Protein AF-A0A9D6ZSB2-F1 (afdb_monomer_lite)

Secondary structure (DSSP, 8-s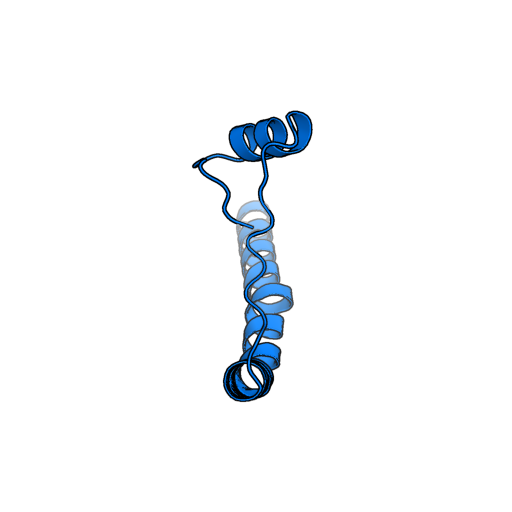tate):
-----SSHHHHHHHHHTT----------HHHHHHHHHHHHHHHHIIIIIHHHHHHHHHHHHHH-

Radius of gyration: 17.8 Å; chains: 1; bounding box: 39×22×45 Å

pLDDT: mean 73.96, std 11.83, range [50.75, 88.12]

Structure (mmCIF, N/CA/C/O backbone):
data_AF-A0A9D6ZSB2-F1
#
_entry.id   AF-A0A9D6ZSB2-F1
#
loop_
_atom_site.group_PDB
_atom_site.id
_atom_site.type_symbol
_atom_site.label_atom_id
_atom_site.label_alt_id
_atom_site.label_comp_id
_atom_site.label_asym_id
_atom_site.label_entity_id
_atom_site.label_seq_id
_atom_site.pdbx_PDB_ins_code
_atom_site.Cartn_x
_atom_site.Cartn_y
_atom_site.Cartn_z
_atom_site.occupancy
_atom_site.B_iso_or_equiv
_atom_site.auth_seq_id
_atom_site.auth_comp_id
_atom_site.auth_asym_id
_atom_site.auth_atom_id
_atom_site.pdbx_PDB_model_num
ATOM 1 N N . THR A 1 1 ? -11.543 2.371 1.777 1.00 50.75 1 THR A N 1
ATOM 2 C CA . THR A 1 1 ? -12.225 3.062 0.666 1.00 50.75 1 THR A CA 1
ATOM 3 C C . THR A 1 1 ? -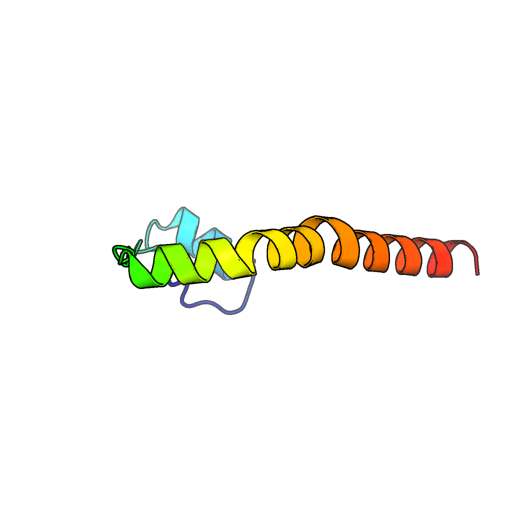12.823 2.014 -0.235 1.00 50.75 1 THR A C 1
ATOM 5 O O . THR A 1 1 ? -12.076 1.336 -0.929 1.00 50.75 1 THR A O 1
ATOM 8 N N . ILE A 1 2 ? -14.133 1.796 -0.144 1.00 51.62 2 ILE A N 1
ATOM 9 C CA . ILE A 1 2 ? -14.817 0.878 -1.056 1.00 51.62 2 ILE A CA 1
ATOM 10 C C . ILE A 1 2 ? -15.129 1.694 -2.301 1.00 51.62 2 ILE A C 1
ATOM 12 O O . ILE A 1 2 ? -15.791 2.725 -2.229 1.00 51.62 2 ILE A O 1
ATOM 16 N N . PHE A 1 3 ? -14.569 1.270 -3.424 1.00 51.66 3 PHE A N 1
ATOM 17 C CA . PHE A 1 3 ? -14.741 1.939 -4.696 1.00 51.66 3 PHE A CA 1
ATOM 18 C C . PHE A 1 3 ? -15.412 0.955 -5.669 1.00 51.66 3 PHE A C 1
ATOM 20 O O . PHE A 1 3 ? -14.793 -0.051 -6.013 1.00 51.66 3 PHE A O 1
ATOM 27 N N . PRO A 1 4 ? -16.675 1.185 -6.078 1.00 54.88 4 PRO A N 1
ATOM 28 C CA . PRO A 1 4 ? -17.462 0.223 -6.855 1.00 54.88 4 PRO A CA 1
ATOM 29 C C . PRO A 1 4 ? -17.174 0.268 -8.369 1.00 54.88 4 PRO A C 1
ATOM 31 O O . PRO A 1 4 ? -18.069 0.031 -9.174 1.00 54.88 4 PRO A O 1
ATOM 34 N N . GLY A 1 5 ? -15.944 0.585 -8.777 1.00 57.72 5 GLY A N 1
ATOM 35 C CA . GLY A 1 5 ? -15.557 0.679 -10.186 1.00 57.72 5 GLY A CA 1
ATOM 36 C C . GLY A 1 5 ? -14.311 -0.133 -10.514 1.00 57.72 5 GLY A C 1
ATOM 37 O O . GLY A 1 5 ? -13.547 -0.533 -9.636 1.00 57.72 5 GLY A O 1
ATOM 38 N N . SER A 1 6 ? -14.111 -0.390 -11.803 1.00 70.75 6 SER A N 1
ATOM 39 C CA . SER A 1 6 ? -13.024 -1.246 -12.300 1.00 70.75 6 SER A CA 1
ATOM 40 C C . SER A 1 6 ? -11.919 -0.453 -13.001 1.00 70.75 6 SER A C 1
ATOM 42 O O . SER A 1 6 ? -10.886 -1.025 -13.345 1.00 70.75 6 SER A O 1
ATOM 44 N N . THR A 1 7 ? -12.123 0.853 -13.220 1.00 71.94 7 THR A N 1
ATOM 45 C CA . THR A 1 7 ? -11.214 1.715 -13.989 1.00 71.94 7 THR A CA 1
ATOM 46 C C . THR A 1 7 ? -10.815 2.991 -13.236 1.00 71.94 7 THR A C 1
ATOM 48 O O . THR A 1 7 ? -11.438 3.381 -12.247 1.00 71.94 7 THR A O 1
ATOM 51 N N . ALA A 1 8 ? -9.752 3.656 -13.707 1.00 69.75 8 ALA A N 1
ATOM 52 C CA . ALA A 1 8 ? -9.265 4.918 -13.141 1.00 69.75 8 ALA A CA 1
ATOM 53 C C . ALA A 1 8 ? -10.252 6.084 -13.343 1.00 69.75 8 ALA A C 1
ATOM 55 O O . ALA A 1 8 ? -10.382 6.941 -12.468 1.00 69.75 8 ALA A O 1
ATOM 56 N N . ASP A 1 9 ? -10.984 6.086 -14.458 1.00 69.19 9 ASP A N 1
ATOM 57 C CA . ASP A 1 9 ? -12.000 7.101 -14.753 1.00 69.19 9 ASP A CA 1
ATOM 58 C C . ASP A 1 9 ? -13.205 6.976 -13.823 1.00 69.19 9 ASP A C 1
ATOM 60 O O . ASP A 1 9 ? -13.737 7.978 -13.341 1.00 69.19 9 ASP A O 1
ATOM 64 N N . ASP A 1 10 ? -13.591 5.742 -13.497 1.00 64.19 10 ASP A N 1
ATOM 65 C CA . ASP A 1 10 ? -14.654 5.491 -12.533 1.00 64.19 10 ASP A CA 1
ATOM 66 C C . ASP A 1 10 ? -14.264 6.056 -11.147 1.00 64.19 10 ASP A C 1
ATOM 68 O O . ASP A 1 10 ? -15.116 6.594 -10.436 1.00 64.19 10 ASP A O 1
ATOM 72 N N . LEU A 1 11 ? -12.978 5.970 -10.770 1.00 63.28 11 LEU A N 1
ATOM 73 C CA . LEU A 1 11 ? -12.460 6.476 -9.492 1.00 63.28 11 LEU A CA 1
ATOM 74 C C . LEU A 1 11 ? -12.487 8.001 -9.455 1.00 63.28 11 LEU A C 1
ATOM 76 O O . LEU A 1 11 ? -12.965 8.589 -8.485 1.00 63.28 11 LEU A O 1
ATOM 80 N N . LEU A 1 12 ? -12.034 8.644 -10.531 1.00 66.94 12 LEU A N 1
ATOM 81 C CA . LEU A 1 12 ? -12.115 10.095 -10.699 1.00 66.94 12 LEU A CA 1
ATOM 82 C C . LEU A 1 12 ? -13.561 10.598 -10.626 1.00 66.94 12 LEU A C 1
ATOM 84 O O . LEU A 1 12 ? -13.831 11.606 -9.968 1.00 66.94 12 LEU A O 1
ATOM 88 N N . ARG A 1 13 ? -14.499 9.878 -11.250 1.00 67.25 13 ARG A N 1
ATOM 89 C CA . ARG A 1 13 ? -15.929 10.200 -11.202 1.00 67.25 13 ARG A CA 1
ATOM 90 C C . ARG A 1 13 ? -16.502 10.057 -9.789 1.00 67.25 13 ARG A C 1
ATOM 92 O O . ARG A 1 13 ? -17.113 11.004 -9.304 1.00 67.25 13 ARG A O 1
ATOM 99 N N . ALA A 1 14 ? -16.236 8.954 -9.088 1.00 65.81 14 ALA A N 1
ATOM 100 C CA . ALA A 1 14 ? -16.727 8.740 -7.719 1.00 65.81 14 ALA A CA 1
ATOM 101 C C . ALA A 1 14 ? -16.150 9.735 -6.694 1.00 65.81 14 ALA A C 1
ATOM 103 O O . ALA A 1 14 ? -16.830 10.123 -5.739 1.00 65.81 14 ALA A O 1
ATOM 104 N N . LEU A 1 15 ? -14.910 10.191 -6.901 1.00 68.00 15 LEU A N 1
ATOM 105 C CA . LEU A 1 15 ? -14.309 11.268 -6.110 1.00 68.00 15 LEU A CA 1
ATOM 106 C C . LEU A 1 15 ? -14.988 12.616 -6.388 1.00 68.00 15 LEU A C 1
ATOM 108 O O . LEU A 1 15 ? -15.272 13.368 -5.455 1.00 68.00 15 LEU A O 1
ATOM 112 N N . LYS A 1 16 ? -15.291 12.912 -7.659 1.00 73.06 16 LYS A N 1
ATOM 113 C CA . LYS A 1 16 ? -15.982 14.143 -8.075 1.00 73.06 16 LYS A CA 1
ATOM 114 C C . LYS A 1 16 ? -17.425 14.199 -7.566 1.00 73.06 16 LYS A C 1
ATOM 116 O O . LYS A 1 16 ? -17.890 15.259 -7.157 1.00 73.06 16 LYS A O 1
ATOM 121 N N . GLU A 1 17 ? -18.108 13.059 -7.554 1.00 77.00 17 GLU A N 1
ATOM 122 C CA . GLU A 1 17 ? -19.497 12.911 -7.103 1.00 77.00 17 GLU A CA 1
ATOM 123 C C . GLU A 1 17 ? -19.631 12.787 -5.577 1.00 77.00 17 GLU A C 1
ATOM 125 O O . GLU A 1 17 ? -20.744 12.784 -5.060 1.00 77.00 17 GLU A O 1
ATOM 130 N N . LYS A 1 18 ? -18.512 12.717 -4.837 1.00 64.56 18 LYS A N 1
ATOM 131 C CA . LYS A 1 18 ? -18.473 12.534 -3.3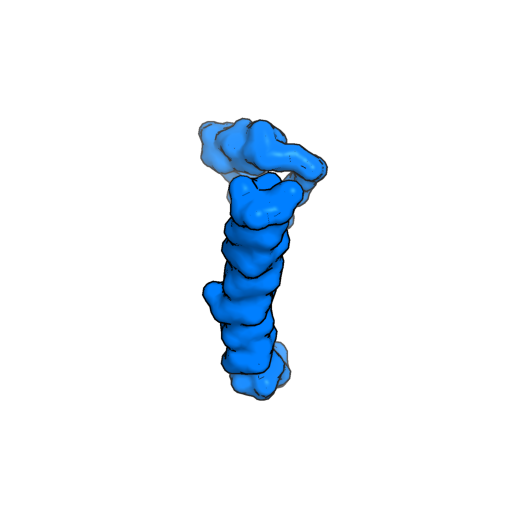71 1.00 64.56 18 LYS A CA 1
ATOM 132 C C . LYS A 1 18 ? -19.264 11.313 -2.877 1.00 64.56 18 LYS A C 1
ATOM 134 O O . LYS A 1 18 ? -19.618 11.232 -1.706 1.00 64.56 18 LYS A O 1
ATOM 139 N N . THR A 1 19 ? -19.499 10.341 -3.751 1.00 60.31 19 THR A N 1
ATOM 140 C CA . THR A 1 19 ? -20.207 9.083 -3.463 1.00 60.31 19 THR A CA 1
ATOM 141 C C . THR A 1 19 ? -19.297 8.039 -2.820 1.00 60.31 19 THR A C 1
ATOM 143 O O . THR A 1 19 ? -19.717 6.922 -2.529 1.00 60.31 19 THR A O 1
ATOM 146 N N . THR A 1 20 ? -18.038 8.398 -2.569 1.00 58.44 20 THR A N 1
ATOM 147 C CA . THR A 1 20 ? -17.066 7.525 -1.921 1.00 58.44 20 THR A CA 1
ATOM 148 C C . THR A 1 20 ? -17.358 7.467 -0.421 1.00 58.44 20 THR A C 1
ATOM 150 O O . THR A 1 20 ? -17.062 8.409 0.313 1.00 58.44 20 THR A O 1
ATOM 153 N N . THR A 1 21 ? -17.923 6.360 0.055 1.00 52.22 21 THR A N 1
ATOM 154 C CA . THR A 1 21 ? -18.057 6.103 1.490 1.00 52.22 21 THR A CA 1
ATOM 155 C C . THR A 1 21 ? -16.716 5.625 2.047 1.00 52.22 21 THR A C 1
ATOM 157 O O . THR A 1 21 ? -16.093 4.670 1.565 1.00 52.22 21 THR A O 1
ATOM 160 N N . VAL A 1 22 ? -16.226 6.315 3.078 1.00 53.00 22 VAL A N 1
ATOM 161 C CA . VAL A 1 22 ? -15.119 5.803 3.886 1.00 53.00 22 VAL A CA 1
ATOM 162 C C . VAL A 1 22 ? -15.731 4.829 4.874 1.00 53.00 22 VAL A C 1
ATOM 164 O O . VAL A 1 22 ? -16.067 5.199 5.993 1.00 53.00 22 VAL A O 1
ATOM 167 N N . ASP A 1 23 ? -15.910 3.584 4.443 1.00 51.56 23 ASP A N 1
ATOM 168 C CA . ASP A 1 23 ? -16.131 2.500 5.391 1.00 51.56 23 ASP A CA 1
ATOM 169 C C . ASP A 1 23 ? -14.811 2.312 6.151 1.00 51.56 23 ASP A C 1
ATOM 171 O O . ASP A 1 23 ? -13.818 1.789 5.628 1.00 51.56 23 ASP A O 1
ATOM 175 N N . GLY A 1 24 ? -14.739 2.943 7.321 1.00 52.16 24 GLY A N 1
ATOM 176 C CA . GLY A 1 24 ? -13.566 2.974 8.176 1.00 52.16 24 GLY A CA 1
ATOM 177 C C . GLY A 1 24 ? -13.643 1.826 9.162 1.00 52.16 24 GLY A C 1
ATOM 178 O O . GLY A 1 24 ? -14.251 1.964 10.217 1.00 52.16 24 GLY A O 1
ATOM 179 N N . HIS A 1 25 ? -13.020 0.696 8.831 1.00 65.06 25 HIS A N 1
ATOM 180 C CA . HIS A 1 25 ? -12.782 -0.353 9.819 1.00 65.06 25 HIS A CA 1
ATOM 181 C C . HIS A 1 25 ? -11.887 0.205 10.928 1.00 65.06 25 HIS A C 1
ATOM 183 O O . HIS A 1 25 ? -10.765 0.643 10.656 1.00 65.06 25 HIS A O 1
ATOM 189 N N . TYR A 1 26 ? -12.370 0.199 12.170 1.00 64.88 26 TYR A N 1
ATOM 190 C CA . TYR A 1 26 ? -11.533 0.535 13.315 1.00 64.88 26 TYR A CA 1
ATOM 191 C C . TYR A 1 26 ? -10.572 -0.617 13.569 1.00 64.88 26 TYR A C 1
ATOM 193 O O . TYR A 1 26 ? -10.976 -1.711 13.959 1.00 64.88 26 TYR A O 1
ATOM 201 N N . TRP A 1 27 ? -9.287 -0.359 13.344 1.00 70.00 27 TRP A N 1
ATOM 202 C CA . TRP A 1 27 ? -8.264 -1.382 13.479 1.00 70.00 27 TRP A CA 1
ATOM 203 C C . TRP A 1 27 ? -8.134 -1.822 14.932 1.00 70.00 27 TRP A C 1
ATOM 205 O O . TRP A 1 27 ? -7.852 -1.030 15.836 1.00 70.00 27 TRP A O 1
ATOM 215 N N . THR A 1 28 ? -8.309 -3.117 15.153 1.00 83.00 28 THR A N 1
ATOM 216 C CA . THR A 1 28 ? -8.074 -3.735 16.450 1.00 83.00 28 THR A CA 1
ATOM 217 C C . THR A 1 28 ? -6.572 -3.807 16.740 1.00 83.00 28 THR A C 1
ATOM 219 O O . THR A 1 28 ? -5.723 -3.779 15.844 1.00 83.00 28 THR A O 1
ATOM 222 N N . ARG A 1 29 ? -6.206 -3.953 18.021 1.00 84.44 29 ARG A N 1
ATOM 223 C CA . ARG A 1 29 ? -4.797 -4.130 18.423 1.00 84.44 29 ARG A CA 1
ATOM 224 C C . ARG A 1 29 ? -4.122 -5.318 17.730 1.00 84.44 29 ARG A C 1
ATOM 226 O O . ARG A 1 29 ? -2.940 -5.228 17.411 1.00 84.44 29 ARG A O 1
ATOM 233 N N . ALA A 1 30 ? -4.854 -6.408 17.502 1.00 84.00 30 ALA A N 1
ATOM 234 C CA . ALA A 1 30 ? -4.320 -7.600 16.848 1.00 84.00 30 ALA A CA 1
ATOM 235 C C . ALA A 1 30 ? -3.982 -7.335 15.373 1.00 84.00 30 ALA A C 1
ATOM 237 O O . ALA A 1 30 ? -2.912 -7.712 14.899 1.00 84.00 30 ALA A O 1
ATOM 238 N N . GLU A 1 31 ? -4.853 -6.617 14.664 1.00 75.81 31 GLU A N 1
ATOM 239 C CA . GLU A 1 31 ? -4.625 -6.232 13.268 1.00 75.81 31 GLU A CA 1
ATOM 240 C C . GLU A 1 31 ? -3.457 -5.258 13.144 1.00 75.81 31 GLU A C 1
ATOM 242 O O . GLU A 1 31 ? -2.607 -5.424 12.273 1.00 75.81 31 GLU A O 1
ATOM 247 N N . MET A 1 32 ? -3.347 -4.307 14.075 1.00 80.69 32 MET A N 1
ATOM 248 C CA . MET A 1 32 ? -2.194 -3.411 14.167 1.00 80.69 32 MET A CA 1
ATOM 249 C C . MET A 1 32 ? -0.877 -4.164 14.367 1.00 80.69 32 MET A C 1
ATOM 251 O O . MET A 1 32 ? 0.116 -3.849 13.715 1.00 80.69 32 MET A O 1
ATOM 255 N N . GLN A 1 33 ? -0.849 -5.175 15.240 1.00 86.38 33 GLN A N 1
ATOM 256 C CA . GLN A 1 33 ? 0.345 -5.998 15.462 1.00 86.38 33 GLN A CA 1
ATOM 257 C C . GLN A 1 33 ? 0.705 -6.836 14.235 1.00 86.38 33 GLN A C 1
ATOM 259 O O . GLN A 1 33 ? 1.882 -6.949 13.884 1.00 86.38 33 GLN A O 1
ATOM 264 N N . TYR A 1 34 ? -0.298 -7.395 13.557 1.00 83.50 34 TYR A N 1
ATOM 265 C CA . TYR A 1 34 ? -0.092 -8.104 12.301 1.00 83.50 34 TYR A CA 1
ATOM 266 C C . TYR A 1 34 ? 0.503 -7.171 11.238 1.00 83.50 34 TYR A C 1
ATOM 268 O O . TYR A 1 34 ? 1.551 -7.476 10.668 1.00 83.50 34 TYR A O 1
ATOM 276 N 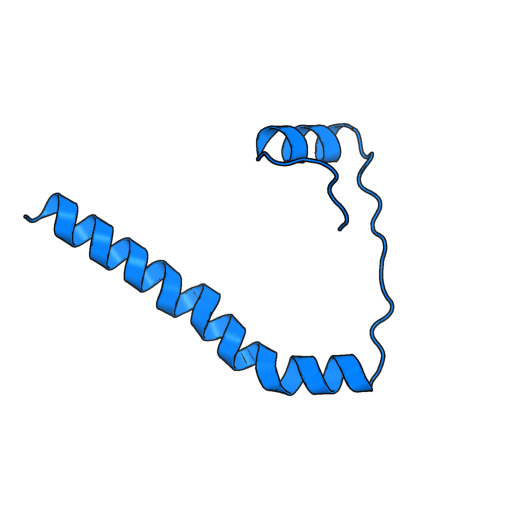N . LEU A 1 35 ? -0.095 -5.996 11.036 1.00 81.06 35 LEU A N 1
ATOM 277 C CA . LEU A 1 35 ? 0.373 -4.989 10.085 1.00 81.06 35 LEU A CA 1
ATOM 278 C C . LEU A 1 35 ? 1.762 -4.453 10.424 1.00 81.06 35 LEU A C 1
ATOM 280 O O . LEU A 1 35 ? 2.570 -4.283 9.519 1.00 81.06 35 LEU A O 1
ATOM 284 N N . ALA A 1 36 ? 2.094 -4.253 11.698 1.00 80.88 36 ALA A N 1
ATOM 285 C CA . ALA A 1 36 ? 3.443 -3.862 12.105 1.00 80.88 36 ALA A CA 1
ATOM 286 C C . ALA A 1 36 ? 4.496 -4.916 11.720 1.00 80.88 36 ALA A C 1
ATOM 288 O O . ALA A 1 36 ? 5.632 -4.570 11.396 1.00 80.88 36 ALA A O 1
ATOM 289 N N . ARG A 1 37 ? 4.117 -6.201 11.702 1.00 88.12 37 ARG A N 1
ATOM 290 C CA . ARG A 1 37 ? 5.006 -7.301 11.314 1.00 88.12 37 ARG A CA 1
ATOM 291 C C . ARG A 1 37 ? 5.226 -7.385 9.801 1.00 88.12 37 ARG A C 1
ATOM 293 O O . ARG A 1 37 ? 6.350 -7.638 9.376 1.00 88.12 37 ARG A O 1
ATOM 300 N N . VAL A 1 38 ? 4.181 -7.213 8.989 1.00 81.44 38 VAL A N 1
ATOM 301 C CA . VAL A 1 38 ? 4.276 -7.367 7.518 1.00 81.44 38 VAL A CA 1
ATOM 302 C C . VAL A 1 38 ? 4.505 -6.053 6.770 1.00 81.44 38 VAL A C 1
ATOM 304 O O . VAL A 1 38 ? 5.103 -6.048 5.693 1.00 81.44 38 VAL A O 1
ATOM 307 N N . GLY A 1 39 ? 4.089 -4.936 7.359 1.00 80.12 39 GLY A N 1
ATOM 308 C CA . GLY A 1 39 ? 4.087 -3.603 6.765 1.00 80.12 39 GLY A CA 1
ATOM 309 C C . GLY A 1 39 ? 5.449 -3.160 6.236 1.00 80.12 39 GLY A C 1
ATOM 310 O O . GLY A 1 39 ? 5.520 -2.779 5.069 1.00 80.12 39 GLY A O 1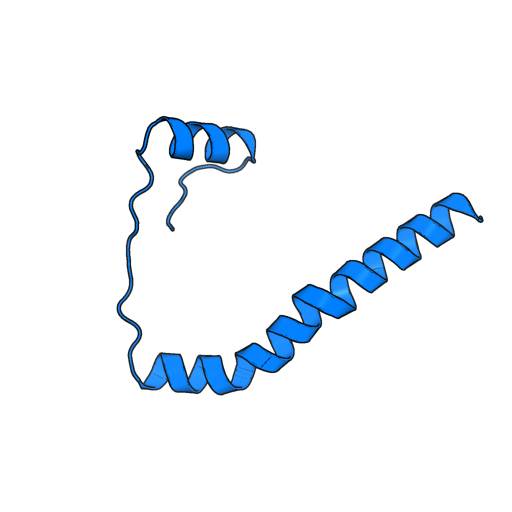
ATOM 311 N N . PRO A 1 40 ? 6.551 -3.273 7.002 1.00 84.12 40 PRO A N 1
ATOM 312 C CA . PRO A 1 40 ? 7.869 -2.865 6.518 1.00 84.12 40 PRO A CA 1
ATOM 313 C C . PRO A 1 40 ? 8.315 -3.637 5.268 1.00 84.12 40 PRO A C 1
ATOM 315 O O . PRO A 1 40 ? 8.779 -3.042 4.294 1.00 84.12 40 PRO A O 1
ATOM 318 N N . ALA A 1 41 ? 8.126 -4.960 5.253 1.00 83.56 41 ALA A N 1
ATOM 319 C CA . ALA A 1 41 ? 8.507 -5.801 4.118 1.00 83.56 41 ALA A CA 1
ATOM 320 C C . ALA A 1 41 ? 7.663 -5.486 2.875 1.00 83.56 41 ALA A C 1
ATOM 322 O O . ALA A 1 41 ? 8.191 -5.378 1.764 1.00 83.56 41 ALA A O 1
ATOM 323 N N . GLN A 1 42 ? 6.359 -5.294 3.068 1.00 81.56 42 GLN A N 1
ATOM 324 C CA . GLN A 1 42 ? 5.427 -4.967 1.996 1.00 81.56 42 GLN A CA 1
ATOM 325 C C . GLN A 1 42 ? 5.684 -3.558 1.439 1.00 81.56 42 GLN A C 1
ATOM 327 O O . GLN A 1 42 ? 5.645 -3.358 0.228 1.00 81.56 42 GLN A O 1
ATOM 332 N N . MET A 1 43 ? 6.054 -2.604 2.295 1.00 80.50 43 MET A N 1
ATOM 333 C CA . MET A 1 43 ? 6.414 -1.244 1.899 1.00 80.50 43 MET A CA 1
ATOM 334 C C . MET A 1 43 ? 7.684 -1.220 1.039 1.00 80.50 43 MET A C 1
ATOM 336 O O . MET A 1 43 ? 7.693 -0.598 -0.021 1.00 80.50 43 MET A O 1
ATOM 340 N N . V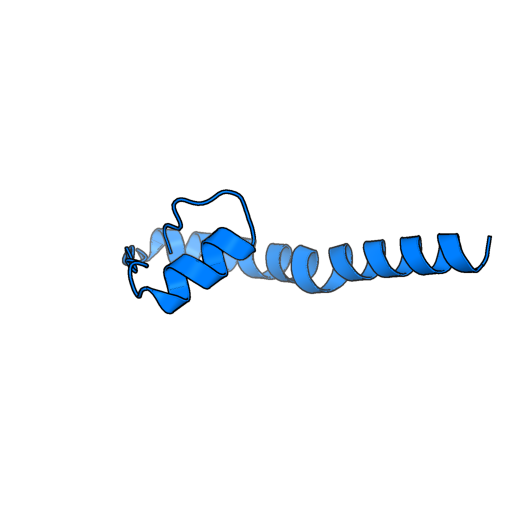AL A 1 44 ? 8.730 -1.964 1.416 1.00 86.19 44 VAL A N 1
ATOM 341 C CA . VAL A 1 44 ? 9.949 -2.102 0.593 1.00 86.19 44 VAL A CA 1
ATOM 342 C C . VAL A 1 44 ? 9.642 -2.776 -0.747 1.00 86.19 44 VAL A C 1
ATOM 344 O O . VAL A 1 44 ? 10.155 -2.369 -1.793 1.00 86.19 44 VAL A O 1
ATOM 347 N N . GLN A 1 45 ? 8.792 -3.804 -0.741 1.00 81.88 45 GLN A N 1
ATOM 348 C CA . GLN A 1 45 ? 8.388 -4.488 -1.965 1.00 81.88 45 GLN A CA 1
ATOM 349 C C . GLN A 1 45 ? 7.674 -3.527 -2.932 1.00 81.88 45 GLN A C 1
ATOM 351 O O . GLN A 1 45 ? 8.024 -3.482 -4.115 1.00 81.88 45 GLN A O 1
ATOM 356 N N . SER A 1 46 ? 6.723 -2.740 -2.424 1.00 79.19 46 SER A N 1
ATOM 357 C CA . SER A 1 46 ? 5.886 -1.839 -3.220 1.00 79.19 46 SER A CA 1
ATOM 358 C C . SER A 1 46 ? 6.592 -0.557 -3.652 1.00 79.19 46 SER A C 1
ATOM 360 O O . SER A 1 46 ? 6.418 -0.140 -4.791 1.00 79.19 46 SER A O 1
ATOM 362 N N . LEU A 1 47 ? 7.395 0.062 -2.783 1.00 81.31 47 LEU A N 1
ATOM 363 C CA . LEU A 1 47 ? 8.016 1.364 -3.062 1.00 81.31 47 LEU A CA 1
ATOM 364 C C . LEU A 1 47 ? 9.393 1.261 -3.717 1.00 81.31 47 LEU A C 1
ATOM 366 O O . LEU A 1 47 ? 9.813 2.192 -4.395 1.00 81.31 47 LEU A O 1
ATOM 370 N N . VAL A 1 48 ? 10.105 0.147 -3.530 1.00 84.06 48 VAL A N 1
ATOM 371 C CA . VAL A 1 48 ? 11.485 0.011 -4.022 1.00 84.06 48 VAL A CA 1
ATOM 372 C C . VAL A 1 48 ? 11.575 -1.071 -5.087 1.00 84.06 48 VAL A C 1
ATOM 374 O O . VAL A 1 48 ? 11.946 -0.797 -6.228 1.00 84.06 48 VAL A O 1
ATOM 377 N N . LYS A 1 49 ? 11.214 -2.315 -4.750 1.00 82.88 49 LYS A N 1
ATOM 378 C CA . LYS A 1 49 ? 11.474 -3.461 -5.638 1.00 82.88 49 LYS A CA 1
ATOM 379 C C . LYS A 1 49 ? 10.621 -3.444 -6.902 1.00 82.88 49 LYS A C 1
ATOM 381 O O . LYS A 1 49 ? 11.153 -3.690 -7.986 1.00 82.88 49 LYS A O 1
ATOM 386 N N . LEU A 1 50 ? 9.319 -3.180 -6.783 1.00 83.19 50 LEU A N 1
ATOM 387 C CA . LEU A 1 50 ? 8.430 -3.119 -7.943 1.00 83.19 50 LEU A CA 1
ATOM 388 C C . LEU A 1 50 ? 8.813 -1.963 -8.888 1.00 83.19 50 LEU A C 1
ATOM 390 O O . LEU A 1 50 ? 9.086 -2.254 -10.057 1.00 83.19 50 LEU A O 1
ATOM 394 N N . PRO A 1 51 ? 8.958 -0.703 -8.429 1.00 83.81 51 PRO A N 1
ATOM 395 C CA . PRO A 1 51 ? 9.373 0.399 -9.295 1.00 83.81 51 PRO A CA 1
ATOM 396 C C . PRO A 1 51 ? 10.734 0.159 -9.948 1.00 83.81 51 PRO A C 1
ATOM 398 O O . PRO A 1 51 ? 10.860 0.313 -11.161 1.00 83.81 51 PRO A O 1
ATOM 401 N N . ALA A 1 52 ? 11.730 -0.328 -9.198 1.00 86.12 52 ALA A N 1
ATOM 402 C CA . ALA A 1 52 ? 13.042 -0.653 -9.758 1.00 86.12 52 ALA A CA 1
ATOM 403 C C . ALA A 1 52 ? 12.956 -1.718 -10.866 1.00 86.12 52 ALA A C 1
ATOM 405 O O . ALA A 1 52 ? 13.639 -1.618 -11.886 1.00 86.12 52 ALA A O 1
ATOM 406 N N . LYS A 1 53 ? 12.087 -2.726 -10.712 1.00 87.75 53 LYS A N 1
ATOM 407 C CA . LYS A 1 53 ? 11.841 -3.741 -11.746 1.00 87.75 53 LYS A CA 1
ATOM 408 C C . LYS A 1 53 ? 11.213 -3.134 -13.002 1.00 87.75 53 LYS A C 1
ATOM 410 O O . LYS A 1 53 ? 11.594 -3.523 -14.106 1.00 87.75 53 LYS A O 1
ATOM 415 N N . HIS A 1 54 ? 10.277 -2.199 -12.850 1.00 86.50 54 HIS A N 1
ATOM 416 C CA . HIS A 1 54 ? 9.666 -1.493 -13.979 1.00 86.50 54 HIS A CA 1
ATOM 417 C C . HIS A 1 54 ? 10.672 -0.591 -14.698 1.00 86.50 54 HIS A C 1
ATOM 419 O O . HIS A 1 54 ? 10.786 -0.687 -15.916 1.00 86.50 54 HIS A O 1
ATOM 425 N N . ILE A 1 55 ? 11.472 0.182 -13.958 1.00 84.31 55 ILE A N 1
ATOM 426 C CA . ILE A 1 55 ? 12.539 1.024 -14.520 1.00 84.31 55 ILE A CA 1
ATOM 427 C C . ILE A 1 55 ? 13.544 0.162 -15.284 1.00 84.31 55 ILE A C 1
ATOM 429 O O . ILE A 1 55 ? 13.858 0.447 -16.434 1.00 84.31 55 ILE A O 1
ATOM 433 N N . ARG A 1 56 ? 13.997 -0.951 -14.697 1.00 87.00 56 ARG A N 1
ATOM 434 C CA . ARG A 1 56 ? 14.941 -1.864 -15.357 1.00 87.00 56 ARG A CA 1
ATOM 435 C C . ARG A 1 56 ? 14.380 -2.447 -16.653 1.00 87.00 56 ARG A C 1
ATOM 437 O O . ARG A 1 56 ? 15.120 -2.610 -17.618 1.00 87.00 56 ARG A O 1
ATOM 444 N N . ARG A 1 57 ? 13.084 -2.774 -16.678 1.00 87.06 57 ARG A N 1
ATOM 445 C CA . ARG A 1 57 ? 12.399 -3.240 -17.893 1.00 87.06 57 ARG A CA 1
ATOM 446 C C . ARG A 1 57 ? 12.311 -2.139 -18.947 1.00 87.06 57 ARG A C 1
ATOM 448 O O . ARG A 1 57 ? 12.606 -2.423 -20.099 1.00 87.06 57 ARG A O 1
ATOM 455 N N . ALA A 1 58 ? 11.970 -0.913 -18.553 1.00 83.81 58 ALA A N 1
ATOM 456 C CA . ALA A 1 58 ? 11.901 0.229 -19.460 1.00 83.81 58 ALA A CA 1
ATOM 457 C C . ALA A 1 58 ? 13.275 0.552 -20.068 1.00 83.81 58 ALA A C 1
ATOM 459 O O . ALA A 1 58 ? 13.398 0.648 -21.280 1.00 83.81 58 ALA A O 1
ATOM 460 N N . VAL A 1 59 ? 14.329 0.607 -19.249 1.00 85.31 59 VAL A N 1
ATOM 461 C CA . VAL A 1 59 ? 15.708 0.835 -19.716 1.00 85.31 59 VAL A CA 1
ATOM 462 C C . VAL A 1 59 ? 16.161 -0.265 -20.676 1.00 85.31 59 VAL A C 1
ATOM 464 O O . VAL A 1 59 ? 16.739 0.033 -21.715 1.00 85.31 59 VAL A O 1
ATOM 467 N N . LYS A 1 60 ? 15.858 -1.536 -20.376 1.00 86.81 60 LYS A N 1
ATOM 468 C CA . LYS A 1 60 ? 16.179 -2.655 -21.274 1.00 86.81 60 LYS A CA 1
ATOM 469 C C . LYS A 1 60 ? 15.440 -2.565 -22.617 1.00 86.81 60 LYS A C 1
ATOM 471 O O . LYS A 1 60 ? 16.005 -2.983 -23.612 1.00 86.81 60 LYS A O 1
ATOM 476 N N . ALA A 1 61 ? 14.214 -2.047 -22.636 1.00 81.06 61 ALA A N 1
ATOM 477 C CA . ALA A 1 61 ? 13.441 -1.848 -23.864 1.00 81.06 61 ALA A CA 1
ATOM 478 C C . ALA A 1 61 ? 13.887 -0.622 -24.684 1.00 81.06 61 ALA A C 1
ATOM 480 O O . ALA A 1 61 ? 13.500 -0.501 -25.837 1.00 81.06 61 ALA A O 1
ATOM 481 N N . ILE A 1 62 ? 14.645 0.302 -24.081 1.00 79.19 62 ILE A N 1
ATOM 482 C CA . ILE A 1 62 ? 15.178 1.501 -24.748 1.00 79.19 62 ILE A CA 1
ATOM 483 C C . ILE A 1 62 ? 16.592 1.251 -25.296 1.00 79.19 62 ILE A C 1
ATOM 485 O O . ILE A 1 62 ? 16.955 1.806 -26.327 1.00 79.19 62 ILE A O 1
ATOM 489 N N . LEU A 1 63 ? 17.409 0.466 -24.583 1.00 76.62 63 LEU A N 1
ATOM 490 C CA . LEU A 1 63 ? 18.824 0.227 -24.908 1.00 76.62 63 LEU A CA 1
ATOM 491 C C . LEU A 1 63 ? 19.095 -1.086 -25.659 1.00 76.62 63 LEU A C 1
ATOM 493 O O . LEU A 1 63 ? 20.241 -1.328 -26.038 1.00 76.62 63 LEU A O 1
ATOM 497 N N . GLY A 1 64 ? 18.091 -1.947 -25.813 1.00 54.31 64 GLY A N 1
ATOM 498 C CA . GLY A 1 64 ? 18.136 -3.150 -26.648 1.00 54.31 64 GLY A CA 1
ATOM 499 C C . GLY A 1 64 ? 17.101 -3.047 -27.750 1.00 54.31 64 GLY A C 1
ATOM 500 O O . GLY A 1 64 ? 17.355 -3.646 -28.814 1.00 54.31 64 GLY A O 1
#

Sequence (64 aa):
TIFPGSTADDLLRALKEKTTTVDGHYWTRAEMQYLARVGPAQMVQSLVKLPAKHIRRAVKAILG

Foldseek 3Di:
DDQPDDDPVSVVVCVVVVVDDPPDDDDDPVNVVVCVVCVVVVCCCVVPVVVVVVVVVVVVVVVD